Protein AF-B2HPJ0-F1 (afdb_monomer_lite)

pLDDT: mean 78.37, std 14.28, range [43.72, 97.19]

Radius of gyration: 19.7 Å; chains: 1; bounding box: 38×52×54 Å

Organism: Mycobacterium marinum (strain ATCC BAA-535 / M) (NCBI:txid216594)

Foldseek 3Di:
DDDDPPPPPDDDDDWAADDDDADQVAQKDWDWDQDPVGIKIFIDRRNDPPDRRTIDDPVVVVVVVVVVVVVVVVVCVVCVVVVHDD

Structure (mmCIF, N/CA/C/O backbone):
data_AF-B2HPJ0-F1
#
_entry.id   AF-B2HPJ0-F1
#
loop_
_atom_site.group_PDB
_atom_site.id
_atom_site.type_symbol
_atom_site.label_atom_id
_atom_site.label_alt_id
_atom_site.label_comp_id
_atom_site.label_asym_id
_atom_site.label_entity_id
_atom_site.label_seq_id
_atom_site.pdbx_PDB_ins_code
_atom_site.Cartn_x
_atom_site.Cartn_y
_atom_site.Cartn_z
_atom_site.occupancy
_atom_site.B_iso_or_equiv
_atom_site.auth_seq_id
_atom_site.auth_comp_id
_atom_site.auth_asym_id
_atom_site.auth_atom_id
_atom_site.pdbx_PDB_model_num
ATOM 1 N N . MET A 1 1 ? 17.792 39.212 -30.919 1.00 43.72 1 MET A N 1
ATOM 2 C CA . MET A 1 1 ? 17.969 37.743 -30.908 1.00 43.72 1 MET A CA 1
ATOM 3 C C . MET A 1 1 ? 17.738 37.259 -29.484 1.00 43.72 1 MET A C 1
ATOM 5 O O . MET A 1 1 ? 18.621 37.416 -28.656 1.00 43.72 1 MET A O 1
ATOM 9 N N . GLY A 1 2 ? 16.522 36.809 -29.166 1.00 45.62 2 GLY A N 1
ATOM 10 C CA . GLY A 1 2 ? 16.175 36.294 -27.838 1.00 45.62 2 GLY A CA 1
ATOM 11 C C . GLY A 1 2 ? 16.239 34.773 -27.850 1.00 45.62 2 GLY A C 1
ATOM 12 O O . GLY A 1 2 ? 15.556 34.144 -28.651 1.00 45.62 2 GLY A O 1
ATOM 13 N N . THR A 1 3 ? 17.083 34.187 -27.008 1.00 46.16 3 THR A N 1
ATOM 14 C CA . THR A 1 3 ? 17.173 32.738 -26.834 1.00 46.16 3 THR A CA 1
ATOM 15 C C . THR A 1 3 ? 16.031 32.277 -25.931 1.00 46.16 3 THR A C 1
ATOM 17 O O . THR A 1 3 ? 16.056 32.465 -24.715 1.00 46.16 3 THR A O 1
ATOM 20 N N . THR A 1 4 ? 14.996 31.682 -26.520 1.00 51.59 4 THR A N 1
ATOM 21 C CA . THR A 1 4 ? 14.001 30.904 -25.777 1.00 51.59 4 THR A CA 1
ATOM 22 C C . THR A 1 4 ? 14.718 29.715 -25.147 1.00 51.59 4 THR A C 1
ATOM 24 O O . THR A 1 4 ? 15.139 28.792 -25.840 1.00 51.59 4 THR A O 1
ATOM 27 N N . LYS A 1 5 ? 14.929 29.763 -23.826 1.00 54.72 5 LYS A N 1
ATOM 28 C CA . LYS A 1 5 ? 15.375 28.601 -23.056 1.00 54.72 5 LYS A CA 1
ATOM 29 C C . LYS A 1 5 ? 14.273 27.551 -23.155 1.00 54.72 5 LYS A C 1
ATOM 31 O O . LYS A 1 5 ? 13.230 27.709 -22.527 1.00 54.72 5 LYS A O 1
ATOM 36 N N . ASP A 1 6 ? 14.511 26.504 -23.936 1.00 54.44 6 ASP A N 1
ATOM 37 C CA . ASP A 1 6 ? 13.710 25.286 -23.898 1.00 54.44 6 ASP A CA 1
ATOM 38 C C . ASP A 1 6 ? 13.821 24.691 -22.495 1.00 54.44 6 ASP A C 1
ATOM 40 O O . ASP A 1 6 ? 14.786 24.002 -22.146 1.00 54.44 6 ASP A O 1
ATOM 44 N N . THR A 1 7 ? 12.845 24.998 -21.646 1.00 58.53 7 THR A N 1
ATOM 45 C CA . THR A 1 7 ? 12.678 24.340 -20.358 1.00 58.53 7 THR A CA 1
ATOM 46 C C . THR A 1 7 ? 12.300 22.896 -20.666 1.00 58.53 7 THR A C 1
ATOM 48 O O . THR A 1 7 ? 11.125 22.588 -20.855 1.00 58.53 7 THR A O 1
ATOM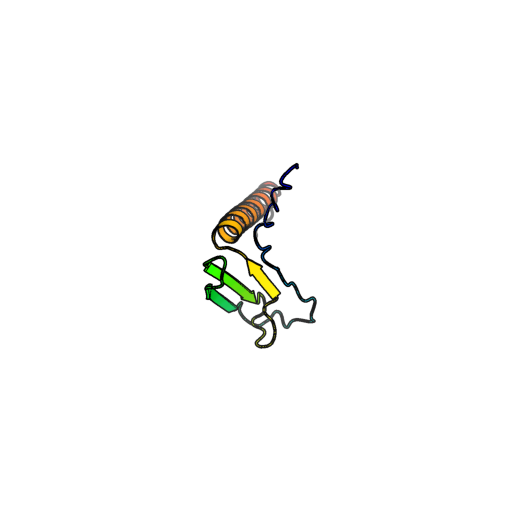 51 N N . LYS A 1 8 ? 13.295 22.004 -20.784 1.00 59.28 8 LYS A N 1
ATOM 52 C CA . LYS A 1 8 ? 13.058 20.560 -20.878 1.00 59.28 8 LYS A CA 1
ATOM 53 C C . LYS A 1 8 ? 12.198 20.170 -19.683 1.00 59.28 8 LYS A C 1
ATOM 55 O O . LYS A 1 8 ? 12.672 20.165 -18.548 1.00 59.28 8 LYS A O 1
ATOM 60 N N . GLN A 1 9 ? 10.917 19.923 -19.934 1.00 60.41 9 GLN A N 1
ATOM 61 C CA . GLN A 1 9 ? 9.989 19.492 -18.906 1.00 60.41 9 GLN A CA 1
ATOM 62 C C . GLN A 1 9 ? 10.544 18.203 -18.303 1.00 60.41 9 GLN A C 1
ATOM 64 O O . GLN A 1 9 ? 10.864 17.270 -19.041 1.00 60.41 9 GLN A O 1
ATOM 69 N N . ALA A 1 10 ? 10.708 18.177 -16.978 1.00 60.84 10 ALA A N 1
ATOM 70 C CA . ALA A 1 10 ? 11.155 16.977 -16.289 1.00 60.84 10 ALA A CA 1
ATOM 71 C C . ALA A 1 10 ? 10.253 15.802 -16.710 1.00 60.84 10 ALA A C 1
ATOM 73 O O . ALA A 1 10 ? 9.029 15.983 -16.794 1.00 60.84 10 ALA A O 1
ATOM 74 N N . PRO A 1 11 ? 10.828 14.631 -17.032 1.00 65.44 11 PRO A N 1
ATOM 75 C CA . PRO A 1 11 ? 10.039 13.514 -17.518 1.00 65.44 11 PRO A CA 1
ATOM 76 C C . PRO A 1 11 ? 8.979 13.144 -16.465 1.00 65.44 11 PRO A C 1
ATOM 78 O O . PRO A 1 11 ? 9.249 13.115 -15.265 1.00 65.44 11 PRO A O 1
ATOM 81 N N . ARG A 1 12 ? 7.730 12.959 -16.903 1.00 66.56 12 ARG A N 1
ATOM 82 C CA . ARG A 1 12 ? 6.611 12.613 -16.014 1.00 66.56 12 ARG A CA 1
ATOM 83 C C . ARG A 1 12 ? 6.555 11.096 -15.855 1.00 66.56 12 ARG A C 1
ATOM 85 O O . ARG A 1 12 ? 6.640 10.373 -16.847 1.00 66.56 12 ARG A O 1
ATOM 92 N N . ARG A 1 13 ? 6.399 10.613 -14.621 1.00 70.69 13 ARG A N 1
ATOM 93 C CA . ARG A 1 13 ? 6.203 9.185 -14.338 1.00 70.69 13 ARG A CA 1
ATOM 94 C C . ARG A 1 13 ? 4.737 8.831 -14.584 1.00 70.69 13 ARG A C 1
ATOM 96 O O . ARG A 1 13 ? 3.854 9.443 -13.987 1.00 70.69 13 ARG A O 1
ATOM 103 N N . ASN A 1 14 ? 4.481 7.880 -15.478 1.00 63.19 14 ASN A N 1
ATOM 104 C CA . ASN A 1 14 ? 3.128 7.397 -15.740 1.00 63.19 14 ASN A CA 1
ATOM 105 C C . ASN A 1 14 ? 2.733 6.374 -14.675 1.00 63.19 14 ASN A C 1
ATOM 107 O O . ASN A 1 14 ? 3.474 5.428 -14.406 1.00 63.19 14 ASN A O 1
ATOM 111 N N . TYR A 1 15 ? 1.548 6.556 -14.105 1.00 65.00 15 TYR A N 1
ATOM 112 C CA . TYR A 1 15 ? 0.936 5.619 -13.175 1.00 65.00 15 TYR A CA 1
ATOM 113 C C . TYR A 1 15 ? -0.234 4.942 -13.885 1.00 65.00 15 TYR A C 1
ATOM 115 O O . TYR A 1 15 ? -1.046 5.619 -14.512 1.00 65.00 15 TYR A O 1
ATOM 123 N N . ALA A 1 16 ? -0.303 3.615 -13.816 1.00 62.22 16 ALA A N 1
ATOM 124 C CA . ALA A 1 16 ? -1.415 2.843 -14.353 1.00 62.22 16 ALA A CA 1
ATOM 125 C C . ALA A 1 16 ? -2.216 2.253 -13.192 1.00 62.22 16 ALA A C 1
ATOM 127 O O . ALA A 1 16 ? -1.636 1.684 -12.267 1.00 62.22 16 ALA A O 1
ATOM 128 N N . CYS A 1 17 ? -3.536 2.400 -13.266 1.00 56.06 17 CYS A N 1
ATOM 129 C CA . CYS A 1 17 ? -4.496 1.651 -12.474 1.00 56.06 17 CYS A CA 1
ATOM 130 C C . CYS A 1 17 ? -5.490 1.038 -13.456 1.00 56.06 17 CYS A C 1
ATOM 132 O O . CYS A 1 17 ? -6.086 1.766 -14.251 1.00 56.06 17 CYS A O 1
ATOM 134 N N . ILE A 1 18 ? -5.609 -0.289 -13.456 1.00 61.19 18 ILE A N 1
ATOM 135 C CA . ILE A 1 18 ? -6.542 -1.003 -14.329 1.00 61.19 18 ILE A CA 1
ATOM 136 C C . ILE A 1 18 ? -7.694 -1.507 -13.463 1.00 61.19 18 ILE A C 1
ATOM 138 O O . ILE A 1 18 ? -7.474 -2.223 -12.481 1.00 61.19 18 ILE A O 1
ATOM 142 N N . GLY A 1 19 ? -8.912 -1.100 -13.824 1.00 57.19 19 GLY A N 1
ATOM 143 C CA . GLY A 1 19 ? -10.147 -1.636 -13.266 1.00 57.19 19 GLY A CA 1
ATOM 144 C C . GLY A 1 19 ? -10.486 -2.955 -13.949 1.00 57.19 19 GLY A C 1
ATOM 145 O O . GLY A 1 19 ? -11.096 -2.956 -15.013 1.00 57.19 19 GLY A O 1
ATOM 146 N N . GLU A 1 20 ? -10.069 -4.061 -13.345 1.00 64.75 20 GLU A N 1
ATOM 147 C CA . GLU A 1 20 ? -10.442 -5.417 -13.760 1.00 64.75 20 GLU A CA 1
ATOM 148 C C . GLU A 1 20 ? -11.290 -6.074 -12.666 1.00 64.75 20 GLU A C 1
ATOM 150 O O . GLU A 1 20 ? -11.249 -5.665 -11.502 1.00 64.75 20 GLU A O 1
ATOM 155 N N . PHE A 1 21 ? -12.061 -7.100 -13.030 1.00 69.06 21 PHE A N 1
ATOM 156 C CA . PHE A 1 21 ? -12.659 -7.992 -12.040 1.00 69.06 21 PHE A CA 1
ATOM 157 C C . PHE A 1 21 ? -11.546 -8.813 -11.385 1.00 69.06 21 PHE A C 1
ATOM 159 O O . PHE A 1 21 ? -10.734 -9.424 -12.075 1.00 69.06 21 PHE A O 1
ATOM 166 N N . VAL A 1 22 ? -11.509 -8.813 -10.056 1.00 69.62 22 VAL A N 1
ATOM 167 C CA . VAL A 1 22 ? -10.428 -9.397 -9.255 1.00 69.62 22 VAL A CA 1
ATOM 168 C C . VAL A 1 22 ? -10.985 -10.453 -8.308 1.00 69.62 22 VAL A C 1
ATOM 170 O O . VAL A 1 22 ? -12.034 -10.257 -7.697 1.00 69.62 22 VAL A O 1
ATOM 173 N N . ASP A 1 23 ? -10.274 -11.571 -8.180 1.00 74.88 23 ASP A N 1
ATOM 174 C CA . ASP A 1 23 ? -10.538 -12.571 -7.147 1.00 74.88 23 ASP A CA 1
ATOM 175 C C . ASP A 1 23 ? -9.944 -12.087 -5.818 1.00 74.88 23 ASP A C 1
ATOM 177 O O . ASP A 1 23 ? -8.725 -12.011 -5.661 1.00 74.88 23 ASP A O 1
ATOM 181 N N . SER A 1 24 ? -10.804 -11.754 -4.852 1.00 79.06 24 SER A N 1
ATOM 182 C CA . SER A 1 24 ? -10.381 -11.219 -3.556 1.00 79.06 24 SER A CA 1
ATOM 183 C C . SER A 1 24 ? -9.806 -12.261 -2.592 1.00 79.06 24 SER A C 1
ATOM 185 O O . SER A 1 24 ? -9.426 -11.900 -1.480 1.00 79.06 24 SER A O 1
ATOM 187 N N . SER A 1 25 ? -9.783 -13.543 -2.967 1.00 83.62 25 SER A N 1
ATOM 188 C CA . SER A 1 25 ? -9.251 -14.622 -2.125 1.00 83.62 25 SER A CA 1
ATOM 189 C C . SER A 1 25 ? -7.729 -14.779 -2.217 1.00 83.62 25 SER A C 1
ATOM 191 O O . SER A 1 25 ? -7.119 -15.407 -1.349 1.00 83.62 25 SER A O 1
ATOM 193 N N . LEU A 1 26 ? -7.104 -14.202 -3.246 1.00 81.19 26 LEU A N 1
ATOM 194 C CA . LEU A 1 26 ? -5.666 -14.306 -3.466 1.00 81.19 26 LEU A CA 1
ATOM 195 C C . LEU A 1 26 ? -4.888 -13.283 -2.625 1.00 81.19 26 LEU A C 1
ATOM 197 O O . LEU A 1 26 ? -5.321 -12.137 -2.479 1.00 81.19 26 LEU A O 1
ATOM 201 N N . PRO A 1 27 ? -3.708 -13.658 -2.098 1.00 84.62 27 PRO A N 1
ATOM 202 C CA . PRO A 1 27 ? -2.880 -12.739 -1.332 1.00 84.62 27 PRO A CA 1
ATOM 203 C C . PRO A 1 27 ? -2.318 -11.621 -2.225 1.00 84.62 27 PRO A C 1
ATOM 205 O O . PRO A 1 27 ? -2.071 -11.839 -3.415 1.00 84.62 27 PRO A O 1
ATOM 208 N N . PRO A 1 28 ? -2.034 -10.437 -1.661 1.00 87.19 28 PRO A N 1
ATOM 209 C CA . PRO A 1 28 ? -1.413 -9.357 -2.409 1.00 87.19 28 PRO A CA 1
ATOM 210 C C . PRO A 1 28 ? -0.005 -9.743 -2.879 1.00 87.19 28 PRO A C 1
ATOM 212 O O . PRO A 1 28 ? 0.758 -10.391 -2.160 1.00 87.19 28 PRO A O 1
ATOM 215 N N . ILE A 1 29 ? 0.372 -9.281 -4.070 1.00 86.69 29 ILE A N 1
ATOM 216 C CA . ILE A 1 29 ? 1.732 -9.411 -4.603 1.00 86.69 29 ILE A CA 1
ATOM 217 C C . ILE A 1 29 ? 2.355 -8.024 -4.677 1.00 86.69 29 ILE A C 1
ATOM 219 O O . ILE A 1 29 ? 1.779 -7.113 -5.267 1.00 86.69 29 ILE A O 1
ATOM 223 N N . VAL A 1 30 ? 3.565 -7.881 -4.136 1.00 87.88 30 VAL A N 1
ATOM 224 C CA . VAL A 1 30 ? 4.348 -6.641 -4.185 1.00 87.88 30 VAL A CA 1
ATOM 225 C C . VAL A 1 30 ? 5.728 -6.939 -4.754 1.00 87.88 30 VAL A C 1
ATOM 227 O O . VAL A 1 30 ? 6.385 -7.897 -4.347 1.00 87.88 30 VAL A O 1
ATOM 230 N N . LYS A 1 31 ? 6.182 -6.113 -5.696 1.00 88.50 31 LYS A N 1
ATOM 231 C CA . LYS A 1 31 ? 7.542 -6.145 -6.239 1.00 88.50 31 LYS A CA 1
ATOM 232 C C . LYS A 1 31 ? 8.121 -4.739 -6.243 1.00 88.50 31 LYS A C 1
ATOM 234 O O . LYS A 1 31 ? 7.424 -3.782 -6.574 1.00 88.50 31 LYS A O 1
ATOM 239 N N . ILE A 1 32 ? 9.401 -4.629 -5.915 1.00 88.88 32 ILE A N 1
ATOM 240 C CA . ILE A 1 32 ? 10.169 -3.397 -6.094 1.00 88.88 32 ILE A CA 1
ATOM 241 C C . ILE A 1 32 ? 11.020 -3.577 -7.345 1.00 88.88 32 ILE A C 1
ATOM 243 O O . ILE A 1 32 ? 11.681 -4.602 -7.506 1.00 88.88 32 ILE A O 1
ATOM 247 N N . GLY A 1 33 ? 10.960 -2.602 -8.244 1.00 86.88 33 GLY A N 1
ATOM 248 C CA . GLY A 1 33 ? 11.824 -2.531 -9.415 1.00 86.88 33 GLY A CA 1
ATOM 249 C C . GLY A 1 33 ? 12.407 -1.135 -9.571 1.00 86.88 33 GLY A C 1
ATOM 250 O O . GLY A 1 33 ? 11.938 -0.191 -8.943 1.00 86.88 33 GLY A O 1
ATOM 251 N N . GLU A 1 34 ? 13.403 -1.012 -10.436 1.00 86.88 34 GLU A N 1
ATOM 252 C CA . GLU A 1 34 ? 14.005 0.266 -10.817 1.00 86.88 34 GLU A CA 1
ATOM 253 C C . GLU A 1 34 ? 13.466 0.699 -12.187 1.00 86.88 34 GLU A C 1
ATOM 255 O O . GLU A 1 34 ? 13.307 -0.128 -13.091 1.00 86.88 34 GLU A O 1
ATOM 260 N N . ASP A 1 35 ? 13.186 1.990 -12.357 1.00 81.06 35 ASP A N 1
ATOM 261 C CA . ASP A 1 35 ? 13.011 2.606 -13.675 1.00 81.06 35 ASP A CA 1
ATOM 262 C C . ASP A 1 35 ? 13.908 3.848 -13.812 1.00 81.06 35 ASP A C 1
ATOM 264 O O . ASP A 1 35 ? 14.712 4.163 -12.938 1.00 81.06 35 ASP A O 1
ATOM 268 N N . GLN A 1 36 ? 13.787 4.575 -14.923 1.00 82.69 36 GLN A N 1
ATOM 269 C CA . GLN A 1 36 ? 14.573 5.790 -15.181 1.00 82.69 36 GLN A CA 1
ATOM 270 C C . GLN A 1 36 ? 14.373 6.926 -14.151 1.00 82.69 36 GLN A C 1
ATOM 272 O O . GLN A 1 36 ? 15.084 7.927 -14.206 1.00 82.69 36 GLN A O 1
ATOM 277 N N . PHE A 1 37 ? 13.404 6.796 -13.241 1.00 83.19 37 PHE A N 1
ATOM 278 C CA . PHE A 1 37 ? 13.096 7.731 -12.158 1.00 83.19 37 PHE A CA 1
ATOM 279 C C . PHE A 1 37 ? 13.468 7.181 -10.771 1.00 83.19 37 PHE A C 1
ATOM 281 O O . PHE A 1 37 ? 13.166 7.830 -9.769 1.00 83.19 37 PHE A O 1
ATOM 288 N N . GLY A 1 38 ? 14.101 6.006 -10.704 1.00 86.81 38 GLY A N 1
ATOM 289 C CA . GLY A 1 38 ? 14.481 5.324 -9.469 1.00 86.81 38 GLY A CA 1
ATOM 290 C C . GLY A 1 38 ? 13.463 4.267 -9.024 1.00 86.81 38 GLY A C 1
ATOM 291 O O . GLY A 1 38 ? 12.674 3.769 -9.841 1.00 86.81 38 GLY A O 1
ATOM 292 N N . PRO A 1 39 ? 13.431 3.919 -7.727 1.00 90.00 39 PRO A N 1
ATOM 293 C CA . PRO A 1 39 ? 12.666 2.777 -7.265 1.00 90.00 39 PRO A CA 1
ATOM 294 C C . PRO A 1 39 ? 11.156 2.988 -7.429 1.00 90.00 39 PRO A C 1
ATOM 296 O O . PRO A 1 39 ? 10.602 4.082 -7.244 1.00 90.00 39 PRO A O 1
ATOM 299 N N . LEU A 1 40 ? 10.478 1.907 -7.802 1.00 89.00 40 LEU A N 1
ATOM 300 C CA . LEU A 1 40 ? 9.036 1.823 -7.982 1.00 89.00 40 LEU A CA 1
ATOM 301 C C . LEU A 1 40 ? 8.500 0.588 -7.273 1.00 89.00 40 LEU A C 1
ATOM 303 O O . LEU A 1 40 ? 8.921 -0.538 -7.546 1.00 89.00 40 LEU A O 1
ATOM 307 N N . ILE A 1 41 ? 7.502 0.792 -6.429 1.00 88.38 41 ILE A N 1
ATOM 308 C CA . ILE A 1 41 ? 6.663 -0.276 -5.907 1.00 88.38 41 ILE A CA 1
ATOM 309 C C . ILE A 1 41 ? 5.604 -0.586 -6.956 1.00 88.38 41 ILE A C 1
ATOM 311 O O . ILE A 1 41 ? 4.876 0.303 -7.394 1.00 88.38 41 ILE A O 1
ATOM 315 N N . ARG A 1 42 ? 5.511 -1.857 -7.340 1.00 86.62 42 ARG A N 1
ATOM 316 C CA . ARG A 1 42 ? 4.463 -2.416 -8.194 1.00 86.62 42 ARG A CA 1
ATOM 317 C C . ARG A 1 42 ? 3.672 -3.412 -7.368 1.00 86.62 42 ARG A C 1
ATOM 319 O O . ARG A 1 42 ? 4.246 -4.381 -6.872 1.00 86.62 42 ARG A O 1
ATOM 326 N N . THR A 1 43 ? 2.377 -3.178 -7.211 1.00 85.38 43 THR A N 1
ATOM 327 C CA . THR A 1 43 ? 1.524 -4.035 -6.388 1.00 85.38 43 THR A CA 1
ATOM 328 C C . THR A 1 43 ? 0.250 -4.457 -7.110 1.00 85.38 43 THR A C 1
ATOM 330 O O . THR A 1 43 ? -0.305 -3.725 -7.936 1.00 85.38 43 THR A O 1
ATOM 333 N N . SER A 1 44 ? -0.185 -5.671 -6.788 1.00 85.56 44 SER A N 1
ATOM 334 C CA . SER A 1 44 ? -1.499 -6.215 -7.088 1.00 85.56 44 SER A CA 1
ATOM 335 C C . SER A 1 44 ? -2.155 -6.600 -5.764 1.00 85.56 44 SER A C 1
ATOM 337 O O . SER A 1 44 ? -1.742 -7.593 -5.160 1.00 85.56 44 SER A O 1
ATOM 339 N N . PRO A 1 45 ? -3.151 -5.831 -5.282 1.00 79.62 45 PRO A N 1
ATOM 340 C CA . PRO A 1 45 ? -3.831 -6.121 -4.018 1.00 79.62 45 PRO A CA 1
ATOM 341 C C . PRO A 1 45 ? -4.483 -7.509 -3.966 1.00 79.62 45 PRO A C 1
ATOM 343 O O . PRO A 1 45 ? -4.658 -8.053 -2.883 1.00 79.62 45 PRO A O 1
ATOM 346 N N . PHE A 1 46 ? -4.801 -8.079 -5.130 1.00 83.25 46 PHE A N 1
ATOM 347 C CA . PHE A 1 46 ? -5.544 -9.330 -5.288 1.00 83.25 46 PHE A CA 1
ATOM 348 C C . PHE A 1 46 ? -4.744 -10.400 -6.043 1.00 83.25 46 PHE A C 1
ATOM 350 O O . PHE A 1 46 ? -5.304 -11.219 -6.768 1.00 83.25 46 PHE A O 1
ATOM 357 N N . GLY A 1 47 ? -3.413 -10.342 -5.951 1.00 74.19 47 GLY A N 1
ATOM 358 C CA . GLY A 1 47 ? -2.523 -11.417 -6.396 1.00 74.19 47 GLY A CA 1
ATOM 359 C C . GLY A 1 47 ? -2.578 -11.787 -7.881 1.00 74.19 47 GLY A C 1
ATOM 360 O O . GLY A 1 47 ? -2.088 -12.850 -8.260 1.00 74.19 47 GLY A O 1
ATOM 361 N N . HIS A 1 48 ? -3.156 -10.939 -8.732 1.00 72.62 48 HIS A N 1
ATOM 362 C CA . HIS A 1 4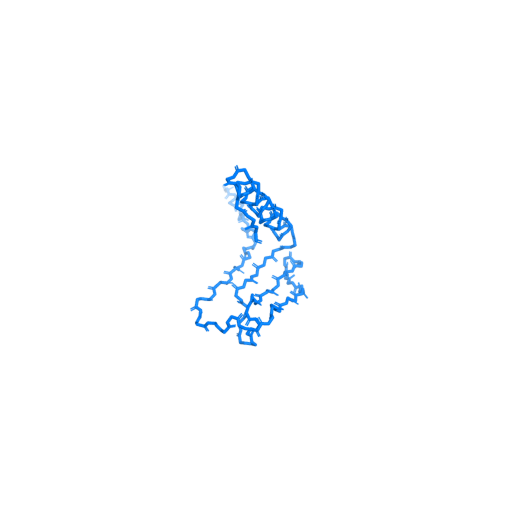8 ? -3.338 -11.247 -10.146 1.00 72.62 48 HIS A CA 1
ATOM 363 C C . HIS A 1 48 ? -2.008 -11.214 -10.907 1.00 72.62 48 HIS A C 1
ATOM 365 O O . HIS A 1 48 ? -1.248 -10.247 -10.839 1.00 72.62 48 HIS A O 1
ATOM 371 N N . SER A 1 49 ? -1.744 -12.272 -11.676 1.00 60.81 49 SER A N 1
ATOM 372 C CA . SER A 1 49 ? -0.513 -12.442 -12.459 1.00 60.81 49 SER A CA 1
ATOM 373 C C . SER A 1 49 ? -0.444 -11.542 -13.699 1.00 60.81 49 SER A C 1
ATOM 375 O O . SER A 1 49 ? 0.654 -11.265 -14.182 1.00 60.81 49 SER A O 1
ATOM 377 N N . GLY A 1 50 ? -1.595 -11.076 -14.199 1.00 62.41 50 GLY A N 1
ATOM 378 C CA . GLY A 1 50 ? -1.709 -10.264 -15.415 1.00 62.41 50 GLY A CA 1
ATOM 379 C C . GLY A 1 50 ? -1.599 -8.749 -15.218 1.00 62.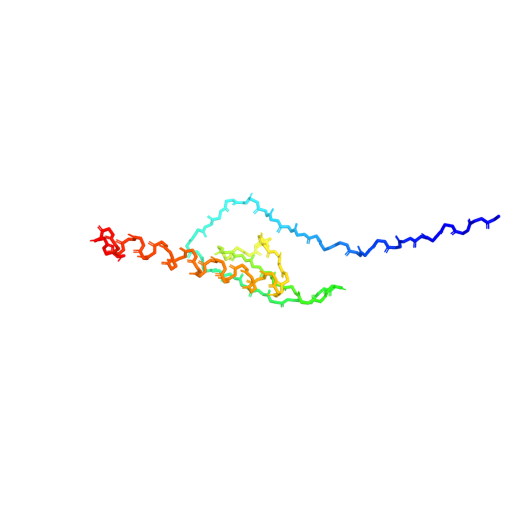41 50 GLY A C 1
ATOM 380 O O . GLY A 1 50 ? -1.371 -8.037 -16.192 1.00 62.41 50 GLY A O 1
ATOM 381 N N . GLY A 1 51 ? -1.723 -8.239 -13.988 1.00 58.12 51 GLY A N 1
ATOM 382 C CA . GLY A 1 51 ? -1.947 -6.812 -13.759 1.00 58.12 51 GLY A CA 1
ATOM 383 C C . GLY A 1 51 ? -1.120 -6.238 -12.619 1.00 58.12 51 GLY A C 1
ATOM 384 O O . GLY A 1 51 ? -1.251 -6.631 -11.462 1.00 58.12 51 GLY A O 1
ATOM 385 N N . VAL A 1 52 ? -0.296 -5.238 -12.935 1.00 62.94 52 VAL A N 1
ATOM 386 C CA . VAL A 1 52 ? 0.104 -4.247 -11.934 1.00 62.94 52 VAL A CA 1
ATOM 387 C C . VAL A 1 52 ? -1.04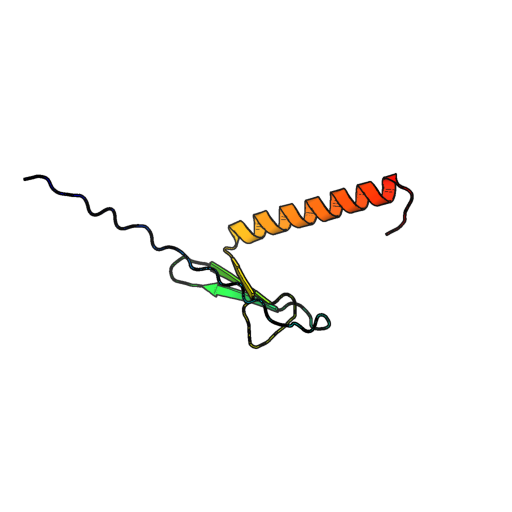9 -3.256 -11.837 1.00 62.94 52 VAL A C 1
ATOM 389 O O . VAL A 1 52 ? -1.262 -2.468 -12.755 1.00 62.94 52 VAL A O 1
ATOM 392 N N . HIS A 1 53 ? -1.804 -3.311 -10.742 1.00 71.69 53 HIS A N 1
ATOM 393 C CA . HIS A 1 53 ? -2.928 -2.392 -10.526 1.00 71.69 53 HIS A CA 1
ATOM 394 C C . HIS A 1 53 ? -2.464 -1.046 -9.984 1.00 71.69 53 HIS A C 1
ATOM 396 O O . HIS A 1 53 ? -3.214 -0.077 -10.004 1.00 71.69 53 HIS A O 1
ATOM 402 N N . LEU A 1 54 ? -1.247 -0.993 -9.450 1.00 79.62 54 LEU A N 1
ATOM 403 C CA . LEU A 1 54 ? -0.747 0.192 -8.794 1.00 79.62 54 LEU A CA 1
ATOM 404 C C . LEU A 1 54 ? 0.778 0.240 -8.845 1.00 79.62 54 LEU A C 1
ATOM 406 O O . LEU A 1 54 ? 1.469 -0.692 -8.428 1.00 79.62 54 LEU A O 1
ATOM 410 N N . CYS A 1 55 ? 1.279 1.372 -9.324 1.00 84.00 55 CYS A N 1
ATOM 411 C CA . CYS A 1 55 ? 2.686 1.744 -9.313 1.00 84.00 55 CYS A CA 1
ATOM 412 C C . CYS A 1 55 ? 2.854 2.992 -8.448 1.00 84.00 55 CYS A C 1
ATOM 414 O O . CYS A 1 55 ? 2.128 3.958 -8.657 1.00 84.00 55 CYS A O 1
ATOM 416 N N . LEU A 1 56 ? 3.800 3.012 -7.511 1.00 86.12 56 LEU A N 1
ATOM 417 C CA . LEU A 1 56 ? 4.078 4.182 -6.667 1.00 86.12 56 LEU A CA 1
ATOM 418 C C . LEU A 1 56 ? 5.566 4.296 -6.360 1.00 86.12 56 LEU A C 1
ATOM 420 O O . LEU A 1 56 ? 6.274 3.291 -6.333 1.00 86.12 56 LEU A O 1
ATOM 424 N N . THR A 1 57 ? 6.044 5.504 -6.069 1.00 89.25 57 THR A N 1
ATOM 425 C CA . THR A 1 57 ? 7.374 5.652 -5.464 1.00 89.25 57 THR A CA 1
ATOM 426 C C . THR A 1 57 ? 7.350 5.131 -4.023 1.00 89.25 57 THR A C 1
ATOM 428 O O . THR A 1 57 ? 6.284 5.013 -3.408 1.00 89.25 57 THR A O 1
ATOM 431 N N . ILE A 1 58 ? 8.525 4.843 -3.462 1.00 89.06 58 ILE A N 1
ATOM 432 C CA . ILE A 1 58 ? 8.644 4.416 -2.061 1.00 89.06 58 ILE A CA 1
ATOM 433 C C . ILE A 1 58 ? 8.175 5.530 -1.111 1.00 89.06 58 ILE A C 1
ATOM 435 O O . ILE A 1 58 ? 7.492 5.263 -0.123 1.00 89.06 58 ILE A O 1
ATOM 439 N N . GLU A 1 59 ? 8.486 6.788 -1.419 1.00 89.75 59 GLU A N 1
ATOM 440 C CA . GLU A 1 59 ? 8.092 7.945 -0.610 1.00 89.75 59 GLU A CA 1
ATOM 441 C C . GLU A 1 59 ? 6.570 8.089 -0.557 1.00 89.75 59 GLU A C 1
ATOM 443 O O . GLU A 1 59 ? 6.001 8.244 0.525 1.00 89.75 59 GLU A O 1
ATOM 448 N N . LEU A 1 60 ? 5.902 7.983 -1.711 1.00 88.06 60 LEU A N 1
ATOM 449 C CA . LEU A 1 60 ? 4.446 8.066 -1.786 1.00 88.06 60 LEU A CA 1
ATOM 450 C C . LEU A 1 60 ? 3.780 6.865 -1.104 1.00 88.06 60 LEU A C 1
ATOM 452 O O . LEU A 1 60 ? 2.762 7.028 -0.435 1.00 88.06 60 LEU A O 1
ATO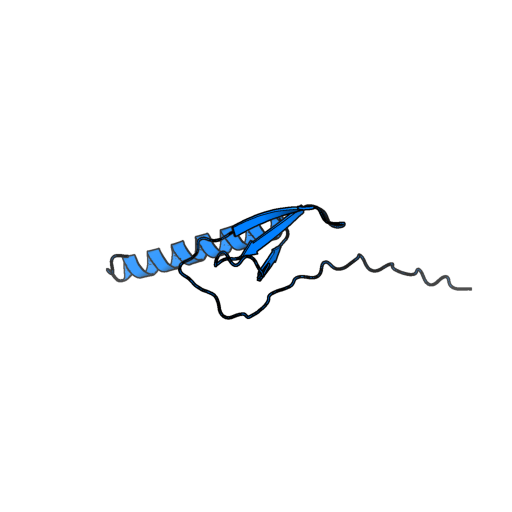M 456 N N . TRP A 1 61 ? 4.374 5.673 -1.206 1.00 89.56 61 TRP A N 1
ATOM 457 C CA . TRP A 1 61 ? 3.909 4.504 -0.460 1.00 89.56 61 TRP A CA 1
ATOM 458 C C . TRP A 1 61 ? 3.966 4.718 1.052 1.00 89.56 61 TRP A C 1
ATOM 460 O O . TRP A 1 61 ? 3.001 4.407 1.743 1.00 89.56 61 TRP A O 1
ATOM 470 N N . ASN A 1 62 ? 5.051 5.291 1.575 1.00 92.19 62 ASN A N 1
ATOM 471 C CA . ASN A 1 62 ? 5.168 5.571 3.008 1.00 92.19 62 ASN A CA 1
ATOM 472 C C . ASN A 1 62 ? 4.113 6.579 3.485 1.00 92.19 62 ASN A C 1
ATOM 474 O O . ASN A 1 62 ? 3.519 6.387 4.547 1.00 92.19 62 ASN A O 1
ATOM 478 N N . GLN A 1 63 ? 3.842 7.619 2.690 1.00 93.38 63 GLN A N 1
ATOM 479 C CA . GLN A 1 63 ? 2.770 8.579 2.975 1.00 93.38 63 GLN A CA 1
ATOM 480 C C . GLN A 1 63 ? 1.396 7.903 2.969 1.00 93.38 63 GLN A C 1
ATOM 482 O O . GLN A 1 63 ? 0.598 8.115 3.882 1.00 93.38 63 GLN A O 1
ATOM 487 N N . TRP A 1 64 ? 1.132 7.056 1.971 1.00 91.44 64 TRP A N 1
ATOM 488 C CA . TRP A 1 64 ? -0.132 6.334 1.882 1.00 91.44 64 TRP A CA 1
ATOM 489 C C . TRP A 1 64 ? -0.300 5.348 3.042 1.00 91.44 64 TRP A C 1
ATOM 491 O O . TRP A 1 64 ? -1.336 5.361 3.703 1.00 91.44 64 TRP A O 1
ATOM 501 N N . LYS A 1 65 ? 0.731 4.562 3.367 1.00 92.94 65 LYS A N 1
ATOM 502 C CA . LYS A 1 65 ? 0.720 3.655 4.519 1.00 92.94 65 LYS A CA 1
ATOM 503 C C . LYS A 1 65 ? 0.346 4.396 5.806 1.00 92.94 65 LYS A C 1
ATOM 505 O O . LYS A 1 65 ? -0.579 3.978 6.492 1.00 92.94 65 LYS A O 1
ATOM 510 N N . ALA A 1 66 ? 0.995 5.527 6.091 1.00 96.00 66 ALA A N 1
ATOM 511 C CA . ALA A 1 66 ? 0.686 6.328 7.275 1.00 96.00 66 ALA A CA 1
ATOM 512 C C . ALA A 1 66 ? -0.773 6.826 7.290 1.00 96.00 66 ALA A C 1
ATOM 514 O O . ALA A 1 66 ? -1.415 6.831 8.341 1.00 96.00 66 ALA A O 1
ATOM 515 N N . ALA A 1 67 ? -1.312 7.218 6.132 1.00 95.81 67 ALA A N 1
ATOM 516 C CA . ALA A 1 67 ? -2.707 7.635 6.010 1.00 95.81 67 ALA A CA 1
ATOM 517 C C . ALA A 1 67 ? -3.694 6.476 6.250 1.00 95.81 67 ALA A C 1
ATOM 519 O O . ALA A 1 67 ? -4.694 6.669 6.942 1.00 95.81 67 ALA A O 1
ATOM 520 N N . VAL A 1 68 ? -3.410 5.277 5.726 1.00 94.62 68 VAL A N 1
ATOM 521 C CA . VAL A 1 68 ? -4.231 4.074 5.961 1.00 94.62 68 VAL A CA 1
ATOM 522 C C . VAL A 1 68 ? -4.182 3.667 7.429 1.00 94.62 68 VAL A C 1
ATOM 524 O O . VAL A 1 68 ? -5.235 3.486 8.036 1.00 94.62 68 VAL A O 1
ATOM 527 N N . ASP A 1 69 ? -2.987 3.587 8.017 1.00 97.19 69 ASP A N 1
ATOM 528 C CA . ASP A 1 69 ? -2.800 3.218 9.424 1.00 97.19 69 ASP A CA 1
ATOM 529 C C . ASP A 1 69 ? -3.567 4.184 10.344 1.00 97.19 69 ASP A C 1
ATOM 531 O O . ASP A 1 69 ? -4.269 3.760 11.267 1.00 97.19 69 ASP A O 1
ATOM 535 N N . LYS A 1 70 ? -3.512 5.490 10.048 1.00 97.00 70 LYS A N 1
ATOM 536 C CA . LYS A 1 70 ? -4.300 6.496 10.766 1.00 97.00 70 LYS A CA 1
ATOM 537 C C . LYS A 1 70 ? -5.806 6.270 10.613 1.00 97.00 70 LYS A C 1
ATOM 539 O O . LYS A 1 70 ? -6.513 6.299 11.616 1.00 97.00 70 LYS A O 1
ATOM 544 N N . ALA A 1 71 ? -6.299 6.032 9.399 1.00 96.56 71 ALA A N 1
ATOM 545 C CA . ALA A 1 71 ? -7.725 5.810 9.162 1.00 96.56 71 ALA A CA 1
ATOM 546 C C . ALA A 1 71 ? -8.250 4.558 9.890 1.00 96.56 71 ALA A C 1
ATOM 548 O O . ALA A 1 71 ? -9.331 4.595 10.478 1.00 96.56 71 ALA A O 1
ATOM 549 N N . ILE A 1 72 ? -7.470 3.470 9.904 1.00 96.12 72 ILE A N 1
ATOM 550 C CA . ILE A 1 72 ? -7.793 2.246 10.655 1.00 96.12 72 ILE A CA 1
ATOM 551 C C . ILE A 1 72 ? -7.860 2.538 12.157 1.00 96.12 72 ILE A C 1
ATOM 553 O O . ILE A 1 72 ? -8.794 2.091 12.831 1.00 96.12 72 ILE A O 1
ATOM 557 N N . SER A 1 73 ? -6.894 3.298 12.677 1.00 95.38 73 SER A N 1
ATOM 558 C CA . SER A 1 73 ? -6.865 3.708 14.083 1.00 95.38 73 SER A CA 1
ATOM 559 C C . SER A 1 73 ? -8.097 4.543 14.454 1.00 95.38 73 SER A C 1
ATOM 561 O O . SER A 1 73 ? -8.807 4.207 15.403 1.00 95.38 73 SER A O 1
ATOM 563 N N . ASP A 1 74 ? -8.420 5.566 13.656 1.00 95.06 74 ASP A N 1
ATOM 564 C CA . ASP A 1 74 ? -9.577 6.444 13.876 1.00 95.06 74 ASP A CA 1
ATOM 565 C C . ASP A 1 74 ? -10.909 5.662 13.825 1.00 95.06 74 ASP A C 1
ATOM 567 O O . ASP A 1 74 ? -11.795 5.856 14.667 1.00 95.06 74 ASP A O 1
ATOM 571 N N . TYR A 1 75 ? -11.049 4.732 12.874 1.00 93.62 75 TYR A N 1
ATOM 572 C CA . TYR A 1 75 ? -12.220 3.856 12.775 1.00 93.62 75 TYR A CA 1
ATOM 573 C C . TYR A 1 75 ? -12.353 2.937 13.997 1.00 93.62 75 TYR A C 1
ATOM 575 O O . TYR A 1 75 ? -13.431 2.827 14.587 1.00 93.62 75 TYR A O 1
ATOM 583 N N . SER A 1 76 ? -11.249 2.317 14.416 1.00 92.62 76 SER A N 1
ATOM 584 C CA . SER A 1 76 ? -11.213 1.433 15.585 1.00 92.62 76 SER A CA 1
ATOM 585 C C . SER A 1 76 ? -11.567 2.183 16.870 1.00 92.62 76 SER A C 1
ATOM 587 O O . SER A 1 76 ? -12.376 1.702 17.662 1.00 92.62 76 SER A O 1
ATOM 589 N N . ALA A 1 77 ? -11.034 3.394 17.053 1.00 90.75 77 ALA A N 1
ATOM 590 C CA . ALA A 1 77 ? -11.363 4.255 18.186 1.00 90.75 77 ALA A CA 1
ATOM 591 C C . ALA A 1 77 ? -12.857 4.613 18.215 1.00 90.75 77 ALA A C 1
ATOM 593 O O . ALA A 1 77 ? -13.491 4.540 19.267 1.0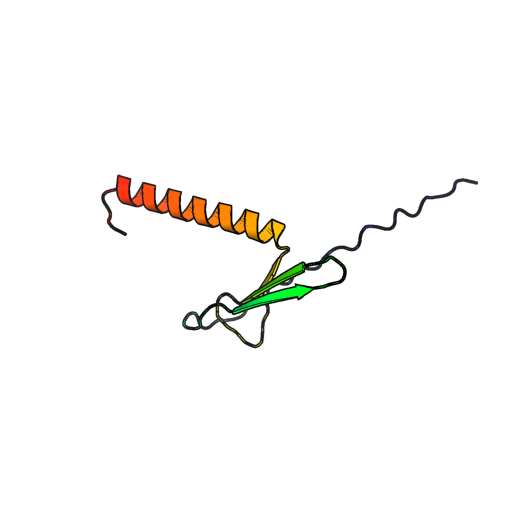0 90.75 77 ALA A O 1
ATOM 594 N N . THR A 1 78 ? -13.438 4.926 17.054 1.00 90.94 78 THR A N 1
ATOM 595 C CA . THR A 1 78 ? -14.873 5.219 16.922 1.00 90.94 78 THR A CA 1
ATOM 596 C C . THR A 1 78 ? -15.737 4.016 17.312 1.00 90.94 78 THR A C 1
ATOM 598 O O . THR A 1 78 ? -16.710 4.159 18.052 1.00 90.94 78 THR A O 1
ATOM 601 N N . ARG A 1 79 ? -15.368 2.813 16.855 1.00 89.25 79 ARG A N 1
ATOM 602 C CA . ARG A 1 79 ? -16.054 1.551 17.182 1.00 89.25 79 ARG A CA 1
ATOM 603 C C . ARG A 1 79 ? -16.009 1.235 18.675 1.00 89.25 79 ARG A C 1
ATOM 605 O O . ARG A 1 79 ? -17.045 0.924 19.262 1.00 89.25 79 ARG A O 1
ATOM 612 N N . LEU A 1 80 ? -14.834 1.377 19.286 1.00 87.88 80 LEU A N 1
ATOM 613 C CA . LEU A 1 80 ? -14.646 1.171 20.722 1.00 87.88 80 LEU A CA 1
ATOM 614 C C . LEU A 1 80 ? -15.439 2.190 21.550 1.00 87.88 80 LEU A C 1
ATOM 616 O O . LEU A 1 80 ? -16.094 1.802 22.513 1.00 87.88 80 LEU A O 1
ATOM 620 N N . ALA A 1 81 ? -15.446 3.466 21.153 1.00 84.19 81 ALA A N 1
ATOM 621 C CA . ALA A 1 81 ? -16.241 4.505 21.814 1.00 84.19 81 ALA A CA 1
ATOM 622 C C . ALA A 1 81 ? -17.755 4.245 21.714 1.00 84.19 81 ALA A C 1
ATOM 624 O O . ALA A 1 81 ? -18.499 4.561 22.639 1.00 84.19 81 ALA A O 1
ATOM 625 N N . ALA A 1 82 ? -18.206 3.624 20.621 1.00 85.19 82 ALA A N 1
ATOM 626 C CA . ALA A 1 82 ? -19.586 3.179 20.439 1.00 85.19 82 ALA A CA 1
ATOM 627 C C . ALA A 1 82 ? -19.916 1.862 21.176 1.00 85.19 82 ALA A C 1
ATOM 629 O O . ALA A 1 82 ? -21.039 1.371 21.070 1.00 85.19 82 ALA A O 1
ATOM 630 N N . GLY A 1 83 ? -18.958 1.271 21.900 1.00 79.62 83 GLY A N 1
ATOM 631 C CA . GLY A 1 83 ? -19.139 0.011 22.622 1.00 79.62 83 GLY A CA 1
ATOM 632 C C . GLY A 1 83 ? -19.230 -1.224 21.722 1.00 79.62 83 GLY A C 1
ATOM 633 O O . GLY A 1 83 ? -19.704 -2.264 22.173 1.00 79.62 83 GLY A O 1
ATOM 634 N N . ILE A 1 84 ? -18.796 -1.132 20.459 1.00 79.00 84 ILE A N 1
ATOM 635 C CA . ILE A 1 84 ? -18.859 -2.243 19.507 1.00 79.00 84 ILE A CA 1
ATOM 636 C C . ILE A 1 84 ? -17.472 -2.870 19.353 1.00 79.00 84 ILE A C 1
ATOM 638 O O . ILE A 1 84 ? -16.544 -2.238 18.845 1.00 79.00 84 ILE A O 1
ATOM 642 N N . THR A 1 85 ? -17.330 -4.128 19.770 1.00 71.62 85 THR A N 1
ATOM 643 C CA . THR A 1 85 ? -16.090 -4.902 19.609 1.00 71.62 85 THR A CA 1
ATOM 644 C C . THR A 1 85 ? -15.801 -5.143 18.121 1.00 71.62 85 THR A C 1
ATOM 646 O O . THR A 1 85 ? -16.734 -5.296 17.327 1.00 71.62 85 THR A O 1
ATOM 649 N N . LEU A 1 86 ? -14.525 -5.077 17.728 1.00 59.16 86 LEU A N 1
ATOM 650 C CA . LEU A 1 86 ? -14.072 -5.310 16.349 1.00 59.16 86 LEU A CA 1
ATOM 651 C C . LEU A 1 86 ? -14.208 -6.779 15.950 1.00 59.16 86 LEU A C 1
ATOM 653 O O . LEU A 1 86 ? -13.855 -7.639 16.786 1.00 59.16 86 LEU A O 1
#

Sequence (86 aa):
MGTTKDTKQAPRRNYACIGEFVDSSLPPIVKIGEDQFGPLIRTSPFGHSGGVHLCLTIELWNQWKAAVDKAISDYSATRLAAGITL

Secondary structure (DSSP, 8-state):
--------PPPPPP---------TTSPPEEEEEEETTEEEEEEETT--TT---EEE-HHHHHHHHHHHHHHHHHHHHHHHHTT---